Protein AF-A0A7C4C9X1-F1 (afdb_monomer)

Mean predicted aligned error: 13.05 Å

Foldseek 3Di:
DVVVVVVVVVVVVVVVVVVVVVVVVVVVVVPPQPPDPDDPVVLVVLVVVLVVLVVLLVVVVVLLVVDDPVCSVVNVVLSVQLVVLSVQLVVLSVVLVVCPPDPCNSVSVVSNVVSSVSSVVSVVVVVVVDRPDDD

Solvent-accessible surface area (backbone atoms only — not comparable to full-atom values): 7637 Å² total; per-residue (Å²): 113,71,67,63,51,53,51,52,52,53,53,51,53,51,50,50,52,51,52,52,52,50,52,56,53,49,51,62,60,71,57,62,76,80,82,66,85,80,50,74,66,69,55,52,52,52,54,56,51,51,52,52,51,50,53,50,50,55,58,46,59,74,42,45,84,76,45,56,79,80,53,38,59,55,52,52,50,50,52,51,52,33,53,49,33,47,51,53,28,51,52,34,51,51,53,35,64,74,37,72,91,45,88,63,38,62,61,34,47,52,51,33,54,54,32,47,53,50,32,49,50,45,52,50,52,55,61,70,54,73,69,76,82,78,130

Radius of gyration: 22.97 Å; Cα contacts (8 Å, |Δi|>4): 65; chains: 1; bounding box: 42×66×44 Å

Sequence (135 aa):
MKALFWSAVLVLVLLAGYLIRGFVLERRRQAAPVSFEVSAESIAVYQSRIEEMLSRIARIRTRLPLAQPGERVGYTRLIAELEEEIRDLRVAVEQWRSARGAKPTADLYQKCILLYGRASGVCDAIAAETLPPGR

Structure (mmCIF, N/CA/C/O backbone):
data_AF-A0A7C4C9X1-F1
#
_entry.id   AF-A0A7C4C9X1-F1
#
loop_
_atom_site.group_PDB
_atom_site.id
_atom_site.type_symbol
_atom_site.label_atom_id
_atom_site.label_alt_id
_atom_site.label_comp_id
_atom_site.label_asym_id
_atom_site.label_entity_id
_atom_site.label_seq_id
_atom_site.pdbx_PDB_ins_code
_atom_site.Cartn_x
_atom_site.Cartn_y
_atom_site.Cartn_z
_atom_site.occupancy
_atom_site.B_iso_or_equiv
_atom_site.auth_seq_id
_atom_site.auth_comp_id
_atom_site.auth_asym_id
_atom_site.auth_atom_id
_atom_site.pdbx_PDB_model_num
ATOM 1 N N . MET A 1 1 ? -21.567 52.708 6.733 1.00 61.25 1 MET A N 1
ATOM 2 C CA . MET A 1 1 ? -21.892 51.627 5.769 1.00 61.25 1 MET A CA 1
ATOM 3 C C . MET A 1 1 ? -20.843 50.510 5.717 1.00 61.25 1 MET A C 1
ATOM 5 O O . MET A 1 1 ? -21.239 49.359 5.790 1.00 61.25 1 MET A O 1
ATOM 9 N N . LYS A 1 2 ? -19.529 50.794 5.675 1.00 72.38 2 LYS A N 1
ATOM 10 C CA . LYS A 1 2 ? -18.481 49.746 5.618 1.00 72.38 2 LYS A CA 1
ATOM 11 C C . LYS A 1 2 ? -18.478 48.775 6.816 1.00 72.38 2 LYS A C 1
ATOM 13 O O . LYS A 1 2 ? -18.333 47.580 6.613 1.00 72.38 2 LYS A O 1
ATOM 18 N N . ALA A 1 3 ? -18.696 49.262 8.039 1.00 75.50 3 ALA A N 1
ATOM 19 C CA . ALA A 1 3 ? -18.686 48.417 9.242 1.00 75.50 3 ALA A CA 1
ATOM 20 C C . ALA A 1 3 ? -19.811 47.361 9.269 1.00 75.50 3 ALA A C 1
ATOM 22 O O . ALA A 1 3 ? -19.571 46.231 9.676 1.00 75.50 3 ALA A O 1
ATOM 23 N N . LEU A 1 4 ? -21.007 47.709 8.776 1.00 81.69 4 LEU A N 1
ATOM 24 C CA . LEU A 1 4 ? -22.150 46.787 8.683 1.00 81.69 4 LEU A CA 1
ATOM 25 C C . LEU A 1 4 ? -21.935 45.698 7.623 1.00 81.69 4 LEU A C 1
ATOM 27 O O . LEU A 1 4 ? -22.379 44.569 7.791 1.00 81.69 4 LEU A O 1
ATOM 31 N N . PHE A 1 5 ? -21.228 46.027 6.541 1.00 86.69 5 PHE A N 1
ATOM 32 C CA . PHE A 1 5 ? -20.860 45.048 5.523 1.00 86.69 5 PHE A CA 1
ATOM 33 C C . PHE A 1 5 ? -19.853 44.029 6.074 1.00 86.69 5 PHE A C 1
ATOM 35 O O . PHE A 1 5 ? -20.049 42.826 5.931 1.00 86.69 5 PHE A O 1
ATOM 42 N N . TRP A 1 6 ? -18.813 44.495 6.772 1.00 88.69 6 TRP A N 1
ATOM 43 C CA . TRP A 1 6 ? -17.809 43.609 7.366 1.00 88.69 6 TRP A CA 1
ATOM 44 C C . TRP A 1 6 ? -18.371 42.719 8.478 1.00 88.69 6 TRP A C 1
ATOM 46 O O . TRP A 1 6 ? -18.008 41.546 8.545 1.00 88.69 6 TRP A O 1
ATOM 56 N N . SER A 1 7 ? -19.289 43.225 9.308 1.00 84.75 7 SER A N 1
ATOM 57 C CA . SER A 1 7 ? -19.953 42.391 10.315 1.00 84.75 7 SER A CA 1
ATOM 58 C C . SER A 1 7 ? -20.849 41.327 9.676 1.00 84.75 7 SER A C 1
ATOM 60 O O . SER A 1 7 ? -20.807 40.174 10.100 1.00 84.75 7 SER A O 1
ATOM 62 N N . ALA A 1 8 ? -21.591 41.669 8.617 1.00 87.25 8 ALA A N 1
ATOM 63 C CA . ALA A 1 8 ? -22.409 40.707 7.880 1.00 87.25 8 ALA A CA 1
ATOM 64 C C . ALA A 1 8 ? -21.561 39.600 7.231 1.00 87.25 8 ALA A C 1
ATOM 66 O O . ALA A 1 8 ? -21.901 38.423 7.339 1.00 87.25 8 ALA A O 1
ATOM 67 N N . VAL A 1 9 ? -20.422 39.952 6.624 1.00 89.50 9 VAL A N 1
ATOM 68 C CA . VAL A 1 9 ? -19.485 38.975 6.043 1.00 89.50 9 VAL A CA 1
ATOM 69 C C . VAL A 1 9 ? -18.922 38.045 7.119 1.00 89.50 9 VAL A C 1
ATOM 71 O O . VAL A 1 9 ? -18.883 36.833 6.922 1.00 89.50 9 VAL A O 1
ATOM 74 N N . LEU A 1 10 ? -18.533 38.581 8.276 1.00 91.50 10 LEU A N 1
ATOM 75 C CA . LEU A 1 10 ? 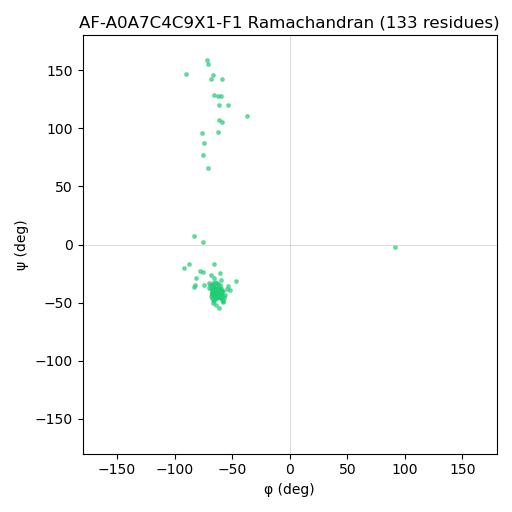-17.945 37.789 9.358 1.00 91.50 10 LEU A CA 1
ATOM 76 C C . LEU A 1 10 ? -18.954 36.797 9.959 1.00 91.50 10 LEU A C 1
ATOM 78 O O . LEU A 1 10 ? -18.615 35.638 10.202 1.00 91.50 10 LEU A O 1
ATOM 82 N N . VAL A 1 11 ? -20.213 37.216 10.113 1.00 91.62 11 VAL A N 1
ATOM 83 C CA . VAL A 1 11 ? -21.316 36.336 10.532 1.00 91.62 11 VAL A CA 1
ATOM 84 C C . VAL A 1 11 ? -21.556 35.225 9.508 1.00 91.62 11 VAL A C 1
ATOM 86 O O . VAL A 1 11 ? -21.732 34.068 9.889 1.00 91.62 11 VAL A O 1
ATOM 89 N N . LEU A 1 12 ? -21.505 35.544 8.213 1.00 90.12 12 LEU A N 1
ATOM 90 C CA . LEU A 1 12 ? -21.725 34.573 7.141 1.00 90.12 12 LEU A CA 1
ATOM 91 C C . LEU A 1 12 ? -20.600 33.528 7.077 1.00 90.12 12 LEU A C 1
ATOM 93 O O . LEU A 1 12 ? -20.877 32.339 6.931 1.00 90.12 12 LEU A O 1
ATOM 97 N N . VAL A 1 13 ? -19.344 33.940 7.280 1.00 90.88 13 VAL A N 1
ATOM 98 C CA . VAL A 1 13 ? -18.191 33.025 7.369 1.00 90.88 13 VAL A CA 1
ATOM 99 C C . VAL A 1 13 ? -18.304 32.098 8.583 1.00 90.88 13 VAL A C 1
ATOM 101 O O . VAL A 1 13 ? -18.066 30.896 8.458 1.00 90.88 13 VAL A O 1
ATOM 104 N N . LEU A 1 14 ? -18.712 32.618 9.745 1.00 90.56 14 LEU A N 1
ATOM 105 C CA . LEU A 1 14 ? -18.922 31.799 10.945 1.00 90.56 14 LEU A CA 1
ATOM 106 C C . LEU A 1 14 ? -20.053 30.780 10.756 1.00 90.56 14 LEU A C 1
ATOM 108 O O . LEU A 1 14 ? -19.893 29.614 11.118 1.00 90.56 14 LEU A O 1
ATOM 112 N N . LEU A 1 15 ? -21.166 31.190 10.141 1.00 89.75 15 LEU A N 1
ATOM 113 C CA . LEU A 1 15 ? -22.281 30.302 9.801 1.00 89.75 15 LEU A CA 1
ATOM 114 C C . LEU A 1 15 ? -21.864 29.214 8.809 1.00 89.75 15 LEU A C 1
ATOM 116 O O . LEU A 1 15 ? -22.170 28.042 9.026 1.00 89.75 15 LEU A O 1
ATOM 120 N N . ALA A 1 16 ? -21.118 29.573 7.763 1.00 87.44 16 ALA A N 1
ATOM 121 C CA . ALA A 1 16 ? -20.589 28.609 6.805 1.00 87.44 16 ALA A CA 1
ATOM 122 C C . ALA A 1 16 ? -19.654 27.597 7.488 1.00 87.44 16 ALA A C 1
ATOM 124 O O . ALA A 1 16 ? -19.798 26.391 7.289 1.00 87.44 16 ALA A O 1
ATOM 125 N N . GLY A 1 17 ? -18.752 28.062 8.358 1.00 85.69 17 GLY A N 1
ATOM 126 C CA . GLY A 1 17 ? -17.876 27.191 9.144 1.00 85.69 17 GLY A CA 1
ATOM 127 C C . GLY A 1 17 ? -18.650 26.239 10.063 1.00 85.69 17 GLY A C 1
ATOM 128 O O . GLY A 1 17 ? -18.312 25.057 10.156 1.00 85.69 17 GLY A O 1
ATOM 129 N N . TYR A 1 18 ? -19.722 26.721 10.696 1.00 88.88 18 TYR A N 1
ATOM 130 C CA . TYR A 1 18 ? -20.589 25.903 11.545 1.00 88.88 18 TYR A CA 1
ATOM 131 C C . TYR A 1 18 ? -21.332 24.824 10.744 1.00 88.88 18 TYR A C 1
ATOM 133 O O . TYR A 1 18 ? -21.337 23.658 11.143 1.00 88.88 18 TYR A O 1
ATOM 141 N N . L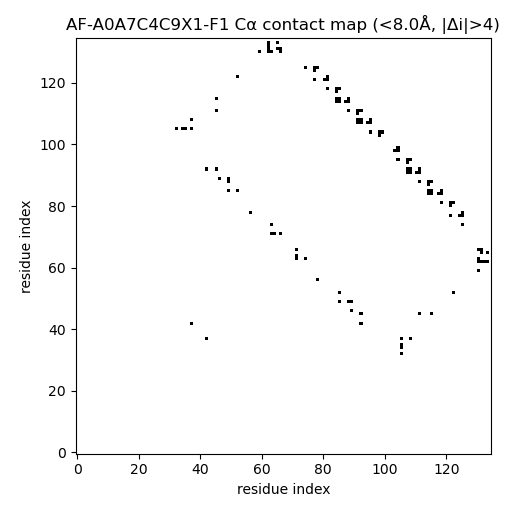EU A 1 19 ? -21.882 25.180 9.579 1.00 85.25 19 LEU A N 1
ATOM 142 C CA . LEU A 1 19 ? -22.565 24.241 8.684 1.00 85.25 19 LEU A CA 1
ATOM 143 C C . LEU A 1 19 ? -21.614 23.172 8.132 1.00 85.25 19 LEU A C 1
ATOM 145 O O . LEU A 1 19 ? -21.957 21.990 8.146 1.00 85.25 19 LEU A O 1
ATOM 149 N N . ILE A 1 20 ? -20.400 23.552 7.717 1.00 81.62 20 ILE A N 1
ATOM 150 C CA . ILE A 1 20 ? -19.378 22.599 7.250 1.00 81.62 20 ILE A CA 1
ATOM 151 C C . ILE A 1 20 ? -19.003 21.633 8.376 1.00 81.62 20 ILE A C 1
ATOM 153 O O . ILE A 1 20 ? -18.933 20.423 8.159 1.00 81.62 20 ILE A O 1
ATOM 157 N N . ARG A 1 21 ? -18.796 22.145 9.596 1.00 78.38 21 ARG A N 1
ATOM 158 C CA . ARG A 1 21 ? -18.473 21.309 10.756 1.00 78.38 21 ARG A CA 1
ATOM 159 C C . ARG A 1 21 ? -19.592 20.310 11.052 1.00 78.38 21 ARG A C 1
ATOM 161 O O . ARG A 1 21 ? -19.290 19.138 11.269 1.00 78.38 21 ARG A O 1
ATOM 168 N N . GLY A 1 22 ? -20.851 20.753 11.022 1.00 76.56 22 GLY A N 1
ATOM 169 C CA . GLY A 1 22 ? -22.020 19.883 11.164 1.00 76.56 22 GLY A CA 1
ATOM 170 C C . GLY A 1 22 ? -22.042 18.793 10.096 1.00 76.56 22 GLY A C 1
ATOM 171 O O . GLY A 1 22 ? -22.090 17.616 10.427 1.00 76.56 22 GLY A O 1
ATOM 172 N N . PHE A 1 23 ? -21.864 19.163 8.828 1.00 74.69 23 PHE A N 1
ATOM 173 C CA . PHE A 1 23 ? -21.877 18.219 7.710 1.00 74.69 23 PHE A CA 1
ATOM 174 C C . PHE A 1 23 ? -20.758 17.165 7.786 1.00 74.69 23 PHE A C 1
ATOM 176 O O . PHE A 1 23 ? -20.984 15.991 7.494 1.00 74.69 23 PHE A O 1
ATOM 183 N N . VAL A 1 24 ? -19.553 17.550 8.226 1.00 70.50 24 VAL A N 1
ATOM 184 C CA . VAL A 1 24 ? -18.432 16.615 8.435 1.00 70.50 24 VAL A CA 1
ATOM 185 C C . VAL A 1 24 ? -18.714 15.654 9.593 1.00 70.50 24 VAL A C 1
ATOM 187 O O . VAL A 1 24 ? -18.410 14.464 9.489 1.00 70.50 24 VAL A O 1
ATOM 190 N N . LEU A 1 25 ? -19.298 16.143 10.689 1.00 70.44 25 LEU A N 1
ATOM 191 C CA . LEU A 1 25 ? -19.683 15.319 11.840 1.00 70.44 25 LEU A CA 1
ATOM 192 C C . LEU A 1 25 ? -20.831 14.359 11.503 1.00 70.44 25 LEU A C 1
ATOM 194 O O . LEU A 1 25 ? -20.757 13.185 11.865 1.00 70.44 25 LEU A O 1
ATOM 198 N N . GLU A 1 26 ? -21.842 14.822 10.767 1.00 63.00 26 GLU A N 1
ATOM 199 C CA . GLU A 1 26 ? -22.978 14.008 10.328 1.00 63.00 26 GLU A CA 1
ATOM 200 C C . GLU A 1 26 ? -22.526 12.916 9.353 1.00 63.00 26 GLU A C 1
ATOM 202 O O . GLU A 1 26 ? -22.886 11.755 9.530 1.00 63.00 26 GLU A O 1
ATOM 207 N N . ARG A 1 27 ? -21.651 13.236 8.384 1.00 60.97 27 ARG A N 1
ATOM 208 C CA . ARG A 1 27 ? -21.069 12.221 7.489 1.00 60.97 27 ARG A CA 1
ATOM 209 C C . ARG A 1 27 ? -20.266 11.169 8.244 1.00 60.97 27 ARG A C 1
ATOM 211 O O . ARG A 1 27 ? -20.350 9.995 7.899 1.00 60.97 27 ARG A O 1
ATOM 218 N N . ARG A 1 28 ? -19.513 11.560 9.277 1.00 59.28 28 ARG A N 1
ATOM 219 C CA . ARG A 1 28 ? -18.788 10.601 10.129 1.00 59.28 28 ARG A CA 1
ATOM 220 C C . ARG A 1 28 ? -19.725 9.695 10.933 1.00 59.28 28 ARG A C 1
ATOM 222 O O . ARG A 1 28 ? -19.333 8.581 11.240 1.00 59.28 28 ARG A O 1
ATOM 229 N N . ARG A 1 29 ? -20.937 10.152 11.271 1.00 58.41 29 ARG A N 1
ATOM 230 C CA . ARG A 1 29 ? -21.958 9.339 11.960 1.00 58.41 29 ARG A CA 1
ATOM 231 C C . ARG A 1 29 ? -22.770 8.455 11.010 1.00 58.41 29 ARG A C 1
ATOM 233 O O . ARG A 1 29 ? -23.117 7.344 11.386 1.00 58.41 29 ARG A O 1
ATOM 240 N N . GLN A 1 30 ? -23.080 8.944 9.808 1.00 52.00 30 GLN A N 1
ATOM 241 C CA . GLN A 1 30 ? -23.848 8.213 8.790 1.00 52.00 30 GLN A CA 1
ATOM 242 C C . GLN A 1 30 ? -23.013 7.175 8.038 1.00 52.00 30 GLN A C 1
ATOM 244 O O . GLN A 1 30 ? -23.564 6.193 7.548 1.00 52.00 30 GLN A O 1
ATOM 249 N N . ALA A 1 31 ? -21.688 7.336 8.000 1.00 51.09 31 ALA A N 1
ATOM 250 C CA . ALA A 1 31 ? -20.769 6.237 7.735 1.00 51.09 31 ALA A CA 1
ATOM 251 C C . ALA A 1 31 ? -20.754 5.297 8.951 1.00 51.09 31 ALA A C 1
ATOM 253 O O . ALA A 1 31 ? -19.765 5.208 9.674 1.00 51.09 31 ALA A O 1
ATOM 254 N N . ALA A 1 32 ? -21.885 4.640 9.217 1.00 45.97 32 ALA A N 1
ATOM 255 C CA . ALA A 1 32 ? -21.941 3.546 10.165 1.00 45.97 32 ALA A CA 1
ATOM 256 C C . ALA A 1 32 ? -20.863 2.534 9.741 1.00 45.97 32 ALA A C 1
ATOM 258 O O . ALA A 1 32 ? -20.897 2.075 8.592 1.00 45.97 32 ALA A O 1
ATOM 259 N N . PRO A 1 33 ? -19.874 2.221 10.598 1.00 51.16 33 PRO A N 1
ATOM 260 C CA . PRO A 1 33 ? -18.908 1.194 10.266 1.00 51.16 33 PRO A CA 1
ATOM 261 C C . PRO A 1 33 ? -19.709 -0.091 10.099 1.00 51.16 33 PRO A C 1
ATOM 263 O O . PRO A 1 33 ? -20.407 -0.512 11.022 1.00 51.16 33 PRO A O 1
ATOM 266 N N . VAL A 1 34 ? -19.658 -0.692 8.909 1.00 47.66 34 VAL A N 1
ATOM 267 C CA . VAL A 1 34 ? -20.143 -2.059 8.738 1.00 47.66 34 VAL A CA 1
ATOM 268 C C . VAL A 1 34 ? -19.302 -2.885 9.701 1.00 47.66 34 VAL A C 1
ATOM 270 O O . VAL A 1 34 ? -18.098 -3.043 9.500 1.00 47.66 34 VAL A O 1
ATOM 273 N N . SER A 1 35 ? -19.905 -3.302 10.813 1.00 44.72 35 SER A N 1
ATOM 274 C CA . SER A 1 35 ? -19.220 -4.033 11.869 1.00 44.72 35 SER A CA 1
ATOM 275 C C . SER A 1 35 ? -19.014 -5.462 11.389 1.00 44.72 35 SER A C 1
ATOM 277 O O . SER A 1 35 ? -19.764 -6.369 11.739 1.00 44.72 35 SER A O 1
ATOM 279 N N . PHE A 1 36 ? -18.026 -5.654 10.523 1.00 53.03 36 PHE A N 1
ATOM 280 C CA . PHE A 1 36 ? -17.476 -6.973 10.288 1.00 53.03 36 PHE A CA 1
ATOM 281 C C . PHE A 1 36 ? -16.794 -7.408 11.584 1.00 53.03 36 PHE A C 1
ATOM 283 O O . PHE A 1 36 ? -15.983 -6.663 12.138 1.00 53.03 36 PHE A O 1
ATOM 290 N N . GLU A 1 37 ? -17.118 -8.597 12.087 1.00 52.69 37 GLU A N 1
ATOM 291 C CA . GLU A 1 37 ? -16.266 -9.254 13.073 1.00 52.69 37 GLU A CA 1
ATOM 292 C C . GLU A 1 37 ? -14.915 -9.519 12.404 1.00 52.69 37 GLU A C 1
ATOM 294 O O . GLU A 1 37 ? -14.738 -10.451 11.621 1.00 52.69 37 GLU A O 1
ATOM 299 N N . VAL A 1 38 ? -13.964 -8.618 12.644 1.00 59.31 38 VAL A N 1
ATOM 300 C CA . VAL A 1 38 ? -12.617 -8.722 12.094 1.00 59.31 38 VAL A CA 1
ATOM 301 C C . VAL A 1 38 ? -11.868 -9.785 12.887 1.00 59.31 38 VAL A C 1
ATOM 303 O O . VAL A 1 38 ? -11.330 -9.515 13.962 1.00 59.31 38 VAL A O 1
ATOM 306 N N . SER A 1 39 ? -11.843 -11.008 12.362 1.00 62.69 39 SER A N 1
ATOM 307 C CA . SER A 1 39 ? -11.067 -12.097 12.950 1.00 62.69 39 SER A CA 1
ATOM 308 C C . SER A 1 39 ? -9.560 -11.880 12.748 1.00 62.69 39 SER A C 1
ATOM 310 O O . SER A 1 39 ? -9.107 -11.208 11.816 1.00 62.69 39 SER A O 1
ATOM 312 N N . ALA A 1 40 ? -8.753 -12.483 13.623 1.00 64.44 40 ALA A N 1
ATOM 313 C CA . ALA A 1 40 ? -7.296 -12.483 13.485 1.00 64.44 40 ALA A CA 1
ATOM 314 C C . ALA A 1 40 ? -6.824 -13.164 12.181 1.00 64.44 40 ALA A C 1
ATOM 316 O O . ALA A 1 40 ? -5.757 -12.823 11.667 1.00 64.44 40 ALA A O 1
ATOM 317 N N . GLU A 1 41 ? -7.628 -14.074 11.620 1.00 66.81 41 GLU A N 1
ATOM 318 C CA . GLU A 1 41 ? -7.360 -14.728 10.334 1.00 66.81 41 GLU A CA 1
ATOM 319 C C . GLU A 1 41 ? -7.383 -13.724 9.178 1.00 66.81 41 GLU A C 1
ATOM 321 O O . GLU A 1 41 ? -6.482 -13.731 8.340 1.00 66.81 41 GLU A O 1
ATOM 326 N N . SER A 1 42 ? -8.326 -12.776 9.185 1.00 71.00 42 SER A N 1
ATOM 327 C CA . SER A 1 42 ? -8.423 -11.716 8.173 1.00 71.00 42 SER A CA 1
ATOM 328 C C . SER A 1 42 ? -7.169 -10.839 8.103 1.00 71.00 42 SER A C 1
ATOM 330 O O . SER A 1 42 ? -6.818 -10.327 7.042 1.00 71.00 42 SER A O 1
ATOM 332 N N . ILE A 1 43 ? -6.470 -10.669 9.227 1.00 75.19 43 ILE A N 1
ATOM 333 C CA . ILE A 1 43 ? -5.221 -9.899 9.311 1.00 75.19 43 ILE A CA 1
ATOM 334 C C . ILE A 1 43 ? -4.013 -10.728 8.868 1.00 75.19 43 ILE A C 1
ATOM 336 O O . ILE A 1 43 ? -3.094 -10.189 8.248 1.00 75.19 43 ILE A O 1
ATOM 340 N N . ALA A 1 44 ? -4.005 -12.034 9.150 1.00 78.56 44 ALA A N 1
ATOM 341 C CA . ALA A 1 44 ? -2.956 -12.938 8.682 1.00 78.56 44 ALA A CA 1
ATOM 342 C C . ALA A 1 44 ? -2.891 -12.983 7.144 1.00 78.56 44 ALA A C 1
ATOM 344 O O . ALA A 1 44 ? -1.799 -13.013 6.574 1.00 78.56 44 ALA A O 1
ATOM 345 N N . VAL A 1 45 ? -4.043 -12.873 6.470 1.00 84.38 45 VAL A N 1
ATOM 346 C CA . VAL A 1 45 ? -4.114 -12.770 5.004 1.00 84.38 45 VAL A CA 1
ATOM 347 C C . VAL A 1 45 ? -3.294 -11.586 4.483 1.00 84.38 45 VAL A C 1
ATOM 349 O O . VAL A 1 45 ? -2.542 -11.751 3.523 1.00 84.38 45 VAL A O 1
ATOM 352 N N . TYR A 1 46 ? -3.356 -10.411 5.122 1.00 82.81 46 TYR A N 1
ATOM 353 C CA . TYR A 1 46 ? -2.589 -9.246 4.663 1.00 82.81 46 TYR A CA 1
ATOM 354 C C . TYR A 1 46 ? -1.080 -9.462 4.720 1.00 82.81 46 TYR A C 1
ATOM 356 O O . TYR A 1 46 ? -0.375 -8.967 3.847 1.00 82.81 46 TYR A O 1
ATOM 364 N N . GLN A 1 47 ? -0.566 -10.230 5.682 1.00 83.88 47 GLN A N 1
ATOM 365 C CA . GLN A 1 47 ? 0.865 -10.537 5.717 1.00 83.88 47 GLN A CA 1
ATOM 366 C C . GLN A 1 47 ? 1.302 -11.366 4.512 1.00 83.88 47 GLN A C 1
ATOM 368 O O . GLN A 1 47 ? 2.268 -11.004 3.844 1.00 83.88 47 GLN A O 1
ATOM 373 N N . SER A 1 48 ? 0.548 -12.421 4.195 1.00 85.19 48 SER A N 1
ATOM 374 C CA . SER A 1 48 ? 0.808 -13.244 3.011 1.00 85.19 48 SER A CA 1
ATOM 375 C C . SER A 1 48 ? 0.737 -12.408 1.727 1.00 85.19 48 SER A C 1
ATOM 377 O O . SER A 1 48 ? 1.604 -12.514 0.861 1.00 85.19 48 SER A O 1
ATOM 379 N N . ARG A 1 49 ? -0.238 -11.496 1.627 1.00 84.88 49 ARG A N 1
ATOM 380 C CA . ARG A 1 49 ? -0.359 -10.584 0.480 1.00 84.88 49 ARG A CA 1
ATOM 381 C C . ARG A 1 49 ? 0.801 -9.601 0.365 1.00 84.88 49 ARG A C 1
ATOM 383 O O . ARG A 1 49 ? 1.267 -9.346 -0.740 1.00 84.88 49 ARG A O 1
ATOM 390 N N . ILE A 1 50 ? 1.285 -9.067 1.482 1.00 88.38 50 ILE A N 1
ATOM 391 C CA . ILE A 1 50 ? 2.462 -8.192 1.512 1.00 88.38 50 ILE A CA 1
ATOM 392 C C . ILE A 1 50 ? 3.699 -8.937 0.997 1.0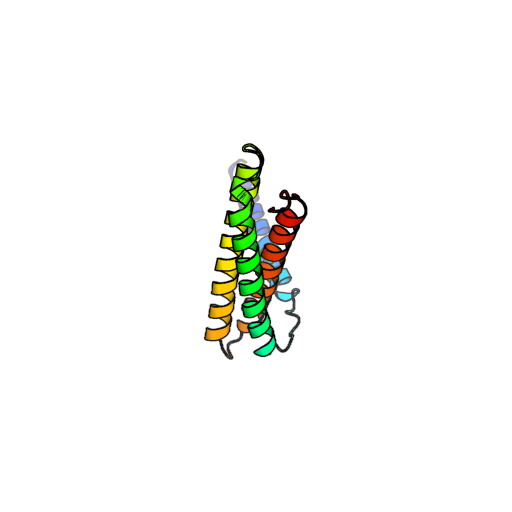0 88.38 50 ILE A C 1
ATOM 394 O O . ILE A 1 50 ? 4.448 -8.396 0.185 1.00 88.38 50 ILE A O 1
ATOM 398 N N . GLU A 1 51 ? 3.913 -10.179 1.433 1.00 89.75 51 GLU A N 1
ATOM 399 C CA . GLU A 1 51 ? 5.012 -11.018 0.939 1.00 89.75 51 GLU A CA 1
ATOM 400 C C . GLU A 1 51 ? 4.882 -11.301 -0.562 1.00 89.75 51 GLU A C 1
ATOM 402 O O . GLU A 1 51 ? 5.863 -11.197 -1.305 1.00 89.75 51 GLU A O 1
ATOM 407 N N . GLU A 1 52 ? 3.663 -11.571 -1.034 1.00 86.62 52 GLU A N 1
ATOM 408 C CA . GLU A 1 52 ? 3.378 -11.754 -2.453 1.00 86.62 52 GLU A CA 1
ATOM 409 C C . GLU A 1 52 ? 3.769 -10.508 -3.267 1.00 86.62 52 GLU A C 1
ATOM 411 O O . GLU A 1 52 ? 4.491 -10.630 -4.261 1.00 86.62 52 GLU A O 1
ATOM 416 N N . MET A 1 53 ? 3.374 -9.306 -2.834 1.00 87.06 53 MET A N 1
ATOM 417 C CA . MET A 1 53 ? 3.729 -8.055 -3.516 1.00 87.06 53 MET A CA 1
ATOM 418 C C . MET A 1 53 ? 5.240 -7.804 -3.519 1.00 87.06 53 MET A C 1
ATOM 420 O O . MET A 1 53 ? 5.806 -7.460 -4.557 1.00 87.06 53 MET A O 1
ATOM 424 N N . LEU A 1 54 ? 5.925 -8.048 -2.400 1.00 88.50 54 LEU A N 1
ATOM 425 C CA . LEU A 1 54 ? 7.383 -7.907 -2.321 1.00 88.50 54 LEU A CA 1
ATOM 426 C C . LEU A 1 54 ? 8.102 -8.870 -3.270 1.00 88.50 54 LEU A C 1
ATOM 428 O O . LEU A 1 54 ? 9.060 -8.481 -3.940 1.00 88.50 54 LEU A O 1
ATOM 432 N N . SER A 1 55 ? 7.609 -10.105 -3.397 1.00 87.50 55 SER A N 1
ATOM 433 C CA . SER A 1 55 ? 8.144 -11.067 -4.366 1.00 87.50 55 SER A CA 1
ATOM 434 C C . SER A 1 55 ? 7.950 -10.599 -5.816 1.00 87.50 55 SER A C 1
ATOM 436 O O . SER A 1 55 ? 8.808 -10.824 -6.673 1.00 87.50 55 SER A O 1
ATOM 438 N N . ARG A 1 56 ? 6.828 -9.927 -6.118 1.00 83.25 56 ARG A N 1
ATOM 439 C CA . ARG A 1 56 ? 6.565 -9.334 -7.438 1.00 83.25 56 ARG A CA 1
ATOM 440 C C . ARG A 1 56 ? 7.544 -8.193 -7.713 1.00 83.25 56 ARG A C 1
ATOM 442 O O . ARG A 1 56 ? 8.196 -8.228 -8.753 1.00 83.25 56 ARG A O 1
ATOM 449 N N . ILE A 1 57 ? 7.738 -7.271 -6.767 1.00 87.25 57 ILE A N 1
ATOM 450 C CA . ILE A 1 57 ? 8.720 -6.176 -6.884 1.00 87.25 57 ILE A CA 1
ATOM 451 C C .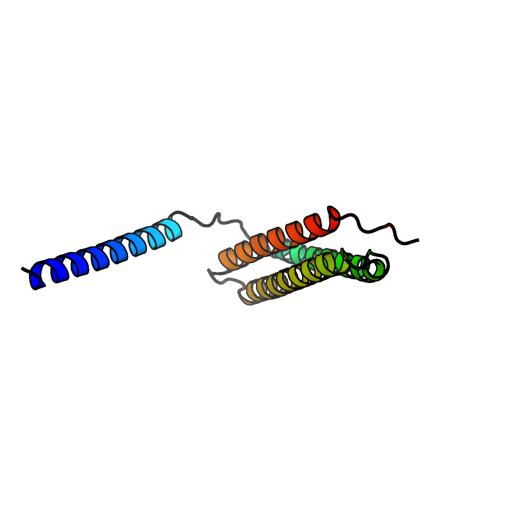 ILE A 1 57 ? 10.127 -6.715 -7.116 1.00 87.25 57 ILE A C 1
ATOM 453 O O . ILE A 1 57 ? 10.828 -6.230 -8.002 1.00 87.25 57 ILE A O 1
ATOM 457 N N . ALA A 1 58 ? 10.545 -7.731 -6.357 1.00 87.25 58 ALA A N 1
ATOM 458 C CA . ALA A 1 58 ? 11.862 -8.335 -6.521 1.00 87.25 58 ALA A CA 1
ATOM 459 C C . ALA A 1 58 ? 12.058 -8.873 -7.949 1.00 87.25 58 ALA A C 1
ATOM 461 O O . ALA A 1 58 ? 13.079 -8.597 -8.576 1.00 87.25 58 ALA A O 1
ATOM 462 N N . ARG A 1 59 ? 11.050 -9.560 -8.504 1.00 84.50 5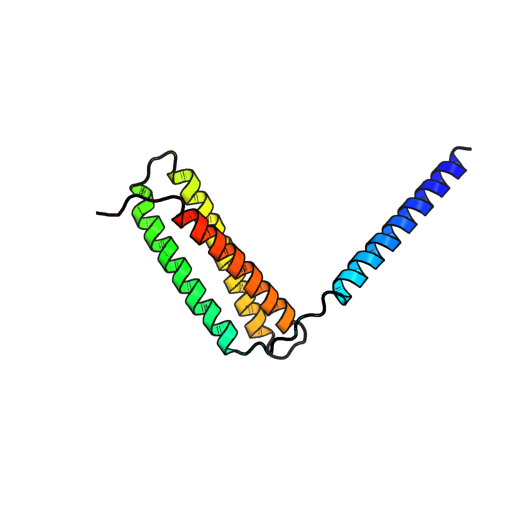9 ARG A N 1
ATOM 463 C CA . ARG A 1 59 ? 11.065 -10.042 -9.898 1.00 84.50 59 ARG A CA 1
ATOM 464 C C . ARG A 1 59 ? 11.045 -8.917 -10.930 1.00 84.50 59 ARG A C 1
ATOM 466 O O . ARG A 1 59 ? 11.644 -9.055 -11.991 1.00 84.50 59 ARG A O 1
ATOM 473 N N . ILE A 1 60 ? 10.358 -7.816 -10.651 1.00 83.12 60 ILE A N 1
ATOM 474 C CA . ILE A 1 60 ? 10.347 -6.644 -11.532 1.00 83.12 60 ILE A CA 1
ATOM 475 C C . ILE A 1 60 ? 11.727 -5.976 -11.529 1.00 83.12 60 ILE A C 1
ATOM 477 O O . ILE A 1 60 ? 12.272 -5.680 -12.589 1.00 83.12 60 ILE A O 1
ATOM 481 N N . ARG A 1 61 ? 12.345 -5.811 -10.355 1.00 85.56 61 ARG A N 1
ATOM 482 C CA . ARG A 1 61 ? 13.683 -5.220 -10.206 1.00 85.56 61 ARG A CA 1
ATOM 483 C C . ARG A 1 61 ? 14.764 -5.987 -10.954 1.00 85.56 61 ARG A C 1
ATOM 485 O O . ARG A 1 61 ? 15.644 -5.352 -11.523 1.00 85.56 61 ARG A O 1
ATOM 492 N N . THR A 1 62 ? 14.697 -7.318 -10.999 1.00 86.38 62 THR A N 1
ATOM 493 C CA . THR A 1 62 ? 15.663 -8.112 -11.779 1.00 86.38 62 THR A CA 1
ATOM 494 C C . THR A 1 62 ? 15.500 -7.923 -13.288 1.00 86.38 62 THR A C 1
ATOM 496 O O . THR A 1 62 ? 16.473 -8.063 -14.024 1.00 86.38 62 THR A O 1
ATOM 499 N N . ARG A 1 63 ? 14.299 -7.563 -13.757 1.00 81.19 63 ARG A N 1
ATOM 500 C CA . ARG A 1 63 ? 13.992 -7.309 -15.176 1.00 81.19 63 ARG A CA 1
ATOM 501 C C . ARG A 1 63 ? 14.151 -5.846 -15.581 1.00 81.19 63 ARG A C 1
ATOM 503 O O . ARG A 1 63 ? 14.330 -5.564 -16.760 1.00 81.19 63 ARG A O 1
ATOM 510 N N . LEU A 1 64 ? 14.132 -4.919 -14.626 1.00 84.31 64 LEU A N 1
ATOM 511 C CA . LEU A 1 64 ? 14.255 -3.478 -14.861 1.00 84.31 64 LEU A CA 1
ATOM 512 C C . LEU A 1 64 ? 15.480 -3.084 -15.723 1.00 84.31 64 LEU A C 1
ATOM 514 O O . LEU A 1 64 ? 15.326 -2.231 -16.598 1.00 84.31 64 LEU A O 1
ATOM 518 N N . PRO A 1 65 ? 16.672 -3.708 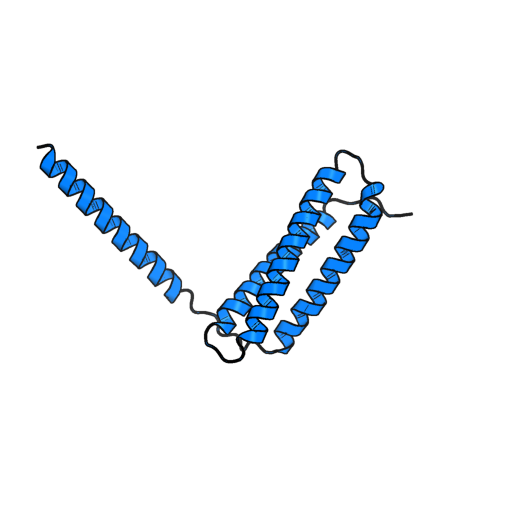-15.580 1.00 85.19 65 PRO A N 1
ATOM 519 C CA . PRO A 1 65 ? 17.818 -3.421 -16.447 1.00 85.19 65 PRO A CA 1
ATOM 520 C C . PRO A 1 65 ? 17.627 -3.829 -17.915 1.00 85.19 65 PRO A C 1
ATOM 522 O O . PRO A 1 65 ? 18.387 -3.368 -18.764 1.00 85.19 65 PRO A O 1
ATOM 525 N N . LEU A 1 66 ? 16.643 -4.681 -18.220 1.00 84.62 66 LEU A N 1
ATOM 526 C CA . LEU A 1 66 ? 16.301 -5.122 -19.578 1.00 84.62 66 LEU A CA 1
ATOM 527 C C . LEU A 1 66 ? 15.299 -4.178 -20.263 1.00 84.62 66 LEU A C 1
ATOM 529 O O . LEU A 1 66 ? 15.162 -4.223 -21.482 1.00 84.62 66 LEU A O 1
ATOM 533 N N . ALA A 1 67 ? 14.611 -3.321 -19.501 1.00 82.06 67 ALA A N 1
ATOM 534 C CA . ALA A 1 67 ? 13.656 -2.349 -20.029 1.00 82.06 67 ALA A CA 1
ATOM 535 C C . ALA A 1 67 ? 14.358 -1.203 -20.776 1.00 82.06 67 ALA A C 1
ATOM 537 O O . ALA A 1 67 ? 15.541 -0.913 -20.533 1.00 82.06 67 ALA A O 1
ATOM 538 N N . GLN A 1 68 ? 13.627 -0.506 -21.651 1.00 84.25 68 GLN A N 1
ATOM 539 C CA . GLN A 1 68 ? 14.165 0.663 -22.345 1.00 84.25 68 GLN A CA 1
ATOM 540 C C . GLN A 1 68 ? 14.439 1.809 -21.354 1.00 84.25 68 GLN A C 1
ATOM 542 O O . GLN A 1 68 ? 13.680 1.979 -20.398 1.00 84.25 68 GLN A O 1
ATOM 547 N N . PRO A 1 69 ? 15.479 2.641 -21.559 1.00 81.31 69 PRO A N 1
ATOM 548 C CA . PRO A 1 69 ? 15.820 3.726 -20.634 1.00 81.31 69 PRO A CA 1
ATOM 549 C C . PRO A 1 69 ? 14.659 4.681 -20.311 1.00 81.31 69 PRO A C 1
ATOM 551 O O . PRO A 1 69 ? 14.548 5.122 -19.169 1.00 81.31 69 PRO A O 1
ATOM 554 N N . GLY A 1 70 ? 13.781 4.960 -21.283 1.00 80.94 70 GLY A N 1
ATOM 555 C CA . GLY A 1 70 ? 12.601 5.813 -21.089 1.00 80.94 70 GLY A CA 1
ATOM 556 C C . GLY A 1 70 ? 11.539 5.198 -20.170 1.00 80.94 70 GLY A C 1
ATOM 557 O O . GLY A 1 70 ? 10.934 5.905 -19.370 1.00 80.94 70 GLY A O 1
ATOM 558 N N . GLU A 1 71 ? 11.368 3.878 -20.216 1.00 81.62 71 GLU A N 1
ATOM 559 C CA . GLU A 1 71 ? 10.389 3.146 -19.401 1.00 81.62 71 GLU A CA 1
ATOM 560 C C . GLU A 1 71 ? 10.914 2.880 -17.983 1.00 81.62 71 GLU A C 1
ATOM 562 O O . GLU A 1 71 ? 10.148 2.844 -17.023 1.00 81.62 71 GLU A O 1
ATOM 567 N N . ARG A 1 72 ? 12.242 2.757 -17.815 1.00 83.69 72 ARG A N 1
ATOM 568 C CA . ARG A 1 72 ? 12.879 2.522 -16.503 1.00 83.69 72 ARG A CA 1
ATOM 569 C C . ARG A 1 72 ? 12.476 3.556 -15.463 1.00 83.69 72 ARG A C 1
ATOM 571 O O . ARG A 1 72 ? 12.309 3.200 -14.300 1.00 83.69 72 ARG A O 1
ATOM 578 N N . VAL A 1 73 ? 12.333 4.821 -15.859 1.00 86.19 73 VAL A N 1
ATOM 579 C CA . VAL A 1 73 ? 11.944 5.902 -14.941 1.00 86.19 73 VAL A CA 1
ATOM 580 C C . VAL A 1 73 ? 10.505 5.713 -14.454 1.00 86.19 73 VAL A C 1
ATOM 582 O O . VAL A 1 73 ? 10.254 5.877 -13.261 1.00 86.19 73 VAL A O 1
ATOM 585 N N . GLY A 1 74 ? 9.588 5.322 -15.348 1.00 85.81 74 GLY A N 1
ATOM 586 C CA . GLY A 1 74 ? 8.192 5.012 -15.018 1.00 85.81 74 GLY A CA 1
ATOM 587 C C . GLY A 1 74 ? 8.093 3.841 -14.044 1.00 85.81 74 GLY A C 1
ATOM 588 O O . GLY A 1 74 ? 7.606 4.009 -12.927 1.00 85.81 74 GLY A O 1
ATOM 589 N N . TYR A 1 75 ? 8.704 2.707 -14.393 1.00 84.62 75 TYR A N 1
ATOM 590 C CA . TYR A 1 75 ? 8.746 1.534 -13.519 1.00 84.62 75 TYR A CA 1
ATOM 591 C C . TYR A 1 75 ? 9.411 1.822 -12.171 1.00 84.62 75 TYR A C 1
ATOM 593 O O . TYR A 1 75 ? 8.934 1.356 -11.143 1.00 84.62 75 TYR A O 1
ATOM 601 N N . THR A 1 76 ? 10.494 2.605 -12.135 1.00 88.00 76 THR A N 1
ATOM 602 C CA . THR A 1 76 ? 11.157 2.958 -10.867 1.00 88.00 76 THR A CA 1
ATOM 603 C C . THR A 1 76 ? 10.230 3.767 -9.962 1.00 88.00 76 THR A C 1
ATOM 605 O O . THR A 1 76 ? 10.207 3.523 -8.757 1.00 88.00 76 THR A O 1
ATOM 608 N N . ARG A 1 77 ? 9.441 4.694 -10.525 1.00 88.69 77 ARG A N 1
ATOM 609 C CA . ARG A 1 77 ? 8.435 5.452 -9.766 1.00 88.69 77 ARG A CA 1
ATOM 610 C C . ARG A 1 77 ? 7.322 4.551 -9.244 1.00 88.69 77 ARG A C 1
ATOM 612 O O . ARG A 1 77 ? 7.050 4.599 -8.053 1.00 88.69 77 ARG A O 1
ATOM 619 N N . LEU A 1 78 ? 6.751 3.700 -10.095 1.00 86.19 78 LEU A N 1
ATOM 620 C CA . LEU A 1 78 ? 5.692 2.770 -9.690 1.00 86.19 78 LEU A CA 1
ATOM 621 C C . LEU A 1 78 ? 6.173 1.776 -8.622 1.00 86.19 78 LEU A C 1
ATOM 623 O O . LEU A 1 78 ? 5.451 1.478 -7.678 1.00 86.19 78 LEU A O 1
ATOM 627 N N . ILE A 1 79 ? 7.415 1.289 -8.725 1.00 89.38 79 ILE A N 1
ATOM 628 C CA . ILE A 1 79 ? 8.026 0.442 -7.691 1.00 89.38 79 ILE A CA 1
ATOM 629 C C . ILE A 1 79 ? 8.162 1.213 -6.376 1.00 89.38 79 ILE A C 1
ATOM 631 O O . ILE A 1 79 ? 7.842 0.661 -5.328 1.00 89.38 79 ILE A O 1
ATOM 635 N N . ALA A 1 80 ? 8.632 2.463 -6.414 1.00 90.50 80 ALA A N 1
ATOM 636 C CA . ALA A 1 80 ? 8.777 3.280 -5.211 1.00 90.50 80 ALA A CA 1
ATOM 637 C C . ALA A 1 80 ? 7.420 3.550 -4.537 1.00 90.50 80 ALA A C 1
ATOM 639 O O . ALA A 1 80 ? 7.311 3.408 -3.321 1.00 90.50 80 ALA A O 1
ATOM 640 N N . GLU A 1 81 ? 6.390 3.864 -5.326 1.00 89.62 81 GLU A N 1
ATOM 641 C CA . GLU A 1 81 ? 5.014 4.051 -4.852 1.00 89.62 81 GLU A CA 1
ATOM 642 C C . GLU A 1 81 ? 4.465 2.767 -4.216 1.00 89.62 81 GLU A C 1
ATOM 644 O O . GLU A 1 81 ? 3.943 2.784 -3.102 1.00 89.62 81 GLU A O 1
ATOM 649 N N . LEU A 1 82 ? 4.668 1.618 -4.865 1.00 88.44 82 LEU A N 1
ATOM 650 C CA . LEU A 1 82 ? 4.254 0.330 -4.316 1.00 88.44 82 LEU A CA 1
ATOM 651 C C . LEU A 1 82 ? 4.983 -0.010 -3.004 1.00 88.44 82 LEU A C 1
ATOM 653 O O . LEU A 1 82 ? 4.381 -0.561 -2.084 1.00 88.44 82 LEU A O 1
ATOM 657 N N . GLU A 1 83 ? 6.274 0.305 -2.891 1.00 90.31 83 GLU A N 1
ATOM 658 C CA . GLU A 1 83 ? 7.037 0.098 -1.654 1.00 90.31 83 GLU A CA 1
ATOM 659 C C . GLU A 1 83 ? 6.568 0.994 -0.503 1.00 90.31 83 GLU A C 1
ATOM 661 O O . GLU A 1 83 ? 6.623 0.575 0.658 1.00 90.31 83 GLU A O 1
ATOM 666 N N . GLU A 1 84 ? 6.117 2.209 -0.807 1.00 91.81 84 GLU A N 1
ATOM 667 C CA . GLU A 1 84 ? 5.505 3.114 0.164 1.00 91.81 84 GLU A CA 1
ATOM 668 C C . GLU A 1 84 ? 4.165 2.558 0.658 1.00 91.81 84 GLU A C 1
ATOM 670 O O . GLU A 1 84 ? 3.995 2.360 1.861 1.00 91.81 84 GLU A O 1
ATOM 675 N N . GLU A 1 85 ? 3.273 2.161 -0.252 1.00 88.44 85 GLU A N 1
ATOM 676 C CA . GLU A 1 85 ? 1.970 1.582 0.102 1.00 88.44 85 GLU A CA 1
ATOM 677 C C . GLU A 1 85 ? 2.115 0.264 0.893 1.00 88.44 85 GLU A C 1
ATOM 679 O O . GLU A 1 85 ? 1.403 0.029 1.874 1.00 88.44 85 GLU A O 1
ATOM 684 N N . ILE A 1 86 ? 3.095 -0.588 0.554 1.00 89.50 86 ILE A N 1
ATOM 685 C CA . ILE A 1 86 ? 3.407 -1.799 1.334 1.00 89.50 86 ILE A CA 1
ATOM 686 C C . ILE A 1 86 ? 3.896 -1.449 2.743 1.00 89.50 86 ILE A C 1
ATOM 688 O O . ILE A 1 86 ? 3.543 -2.132 3.712 1.00 89.50 86 ILE A O 1
ATOM 692 N N . ARG A 1 87 ? 4.740 -0.421 2.879 1.00 91.31 87 ARG A N 1
ATOM 693 C CA . ARG A 1 87 ? 5.246 0.024 4.182 1.00 91.31 87 ARG A CA 1
ATOM 694 C C . ARG A 1 87 ? 4.101 0.516 5.056 1.00 91.31 87 ARG A C 1
ATOM 696 O O . ARG A 1 87 ? 4.001 0.090 6.207 1.00 91.31 87 ARG A O 1
ATOM 703 N N . ASP A 1 88 ? 3.220 1.332 4.499 1.00 88.38 88 ASP A N 1
ATOM 704 C CA . ASP A 1 88 ? 2.052 1.851 5.199 1.00 88.38 88 ASP A CA 1
ATOM 705 C C . ASP A 1 88 ? 1.089 0.732 5.594 1.00 88.38 88 ASP A C 1
ATOM 707 O O . ASP A 1 88 ? 0.596 0.710 6.727 1.00 88.38 88 ASP A O 1
ATOM 711 N N . LEU A 1 89 ? 0.880 -0.253 4.714 1.00 87.88 89 LEU A N 1
ATOM 712 C CA . LEU A 1 89 ? 0.075 -1.434 5.015 1.00 87.88 89 LEU A CA 1
ATOM 713 C C . LEU A 1 89 ? 0.681 -2.254 6.164 1.00 87.88 89 LEU A C 1
ATOM 715 O O . LEU A 1 89 ? -0.045 -2.663 7.070 1.00 87.88 89 LEU A O 1
ATOM 719 N N . ARG A 1 90 ? 2.006 -2.454 6.186 1.00 89.88 90 ARG A N 1
ATOM 720 C CA . ARG A 1 90 ? 2.701 -3.128 7.300 1.00 89.88 90 ARG A CA 1
ATOM 721 C C . ARG A 1 90 ? 2.504 -2.391 8.620 1.00 89.88 90 ARG A C 1
ATOM 723 O O . ARG A 1 90 ? 2.190 -3.024 9.626 1.00 89.88 90 ARG A O 1
ATOM 730 N N . VAL A 1 91 ? 2.657 -1.067 8.613 1.00 90.12 91 VAL A N 1
ATOM 731 C CA . VAL A 1 91 ? 2.439 -0.232 9.802 1.00 90.12 91 VAL A CA 1
ATOM 732 C C . VAL A 1 91 ? 0.989 -0.338 10.273 1.00 90.12 91 VAL A C 1
ATOM 734 O O . VAL A 1 91 ? 0.751 -0.507 11.466 1.00 90.12 91 VAL A O 1
ATOM 737 N N . ALA A 1 92 ? 0.016 -0.294 9.361 1.00 87.06 92 ALA A N 1
ATOM 738 C CA . ALA A 1 92 ? -1.400 -0.418 9.701 1.00 87.06 92 ALA A CA 1
ATOM 739 C C . ALA A 1 92 ? -1.745 -1.797 10.294 1.00 87.06 92 ALA A C 1
ATOM 741 O O . ALA A 1 92 ? -2.469 -1.872 11.288 1.00 87.06 92 ALA A O 1
ATOM 742 N N . VAL A 1 93 ? -1.179 -2.877 9.745 1.00 86.62 93 VAL A N 1
ATOM 743 C CA . VAL A 1 93 ? -1.335 -4.239 10.281 1.00 86.62 93 VAL A CA 1
ATOM 744 C C . VAL A 1 93 ? -0.763 -4.346 11.697 1.00 86.62 93 VAL A C 1
ATOM 746 O O . VAL A 1 93 ? -1.399 -4.930 12.575 1.00 86.62 93 VAL A O 1
ATOM 749 N N . GLU A 1 94 ? 0.402 -3.751 11.954 1.00 87.50 94 GLU A N 1
ATOM 750 C CA . GLU A 1 94 ? 1.020 -3.771 13.285 1.00 87.50 94 GLU A CA 1
ATOM 751 C C . GLU A 1 94 ? 0.253 -2.901 14.298 1.00 87.50 94 GLU A C 1
ATOM 753 O O . GLU A 1 94 ? 0.040 -3.292 15.451 1.00 87.50 94 GLU A O 1
ATOM 758 N N . GLN A 1 95 ? -0.268 -1.754 13.855 1.00 86.56 95 GLN A N 1
ATOM 759 C CA . GLN A 1 95 ? -1.178 -0.923 14.648 1.00 86.56 95 GLN A CA 1
ATOM 760 C C . GLN A 1 95 ? -2.449 -1.693 15.021 1.00 86.56 95 GLN A C 1
ATOM 762 O O . GLN A 1 95 ? -2.886 -1.649 16.168 1.00 86.56 95 GLN A O 1
ATOM 767 N N . TRP A 1 96 ? -3.027 -2.450 14.085 1.00 84.44 96 TRP A N 1
ATOM 768 C CA . TRP A 1 96 ? -4.190 -3.284 14.379 1.00 84.44 96 TRP A CA 1
ATOM 769 C C . TRP A 1 96 ? -3.863 -4.381 15.400 1.00 84.44 96 TRP A C 1
ATOM 771 O O . TRP A 1 96 ? -4.617 -4.591 16.351 1.00 84.44 96 TRP A O 1
ATOM 781 N N . ARG A 1 97 ? -2.713 -5.051 15.251 1.00 82.00 97 ARG A N 1
ATOM 782 C CA . ARG A 1 97 ? -2.266 -6.110 16.173 1.00 82.00 97 ARG A CA 1
ATOM 783 C C . ARG A 1 97 ? -2.040 -5.619 17.591 1.00 82.00 97 ARG A C 1
ATOM 785 O O . ARG A 1 97 ? -2.364 -6.338 18.533 1.00 82.00 97 ARG A O 1
ATOM 792 N N . SER A 1 98 ? -1.487 -4.423 17.740 1.00 83.06 98 SER A N 1
ATOM 793 C CA . SER A 1 98 ? -1.249 -3.808 19.048 1.00 83.06 98 SER A CA 1
ATOM 794 C C . SER A 1 98 ? -2.531 -3.262 19.691 1.00 83.06 98 SER A C 1
ATOM 796 O O . SER A 1 98 ? -2.616 -3.200 20.913 1.00 83.06 98 SER A O 1
ATOM 798 N N . ALA A 1 99 ? -3.565 -2.952 18.903 1.00 78.88 99 ALA A N 1
ATOM 799 C CA . ALA A 1 99 ? -4.843 -2.421 19.382 1.00 78.88 99 ALA A CA 1
ATOM 800 C C . ALA A 1 99 ? -5.856 -3.478 19.885 1.00 78.88 99 ALA A C 1
ATOM 802 O O . ALA A 1 99 ? -7.003 -3.113 20.158 1.00 78.88 99 ALA A O 1
ATOM 803 N N . ARG A 1 100 ? -5.475 -4.768 19.998 1.00 64.00 100 ARG A N 1
ATOM 804 C CA . ARG A 1 100 ? -6.348 -5.908 20.380 1.00 64.00 100 ARG A CA 1
ATOM 805 C C . ARG A 1 100 ? -7.394 -5.534 21.447 1.00 64.00 100 ARG A C 1
ATOM 807 O O . ARG A 1 100 ? -7.059 -5.333 22.609 1.00 64.00 100 ARG A O 1
ATOM 814 N N . GLY A 1 101 ? -8.670 -5.492 21.047 1.00 60.00 101 GLY A N 1
ATOM 815 C CA . GLY A 1 101 ? -9.819 -5.286 21.943 1.00 60.00 101 GLY A CA 1
ATOM 816 C C . GLY A 1 101 ? -10.272 -3.833 22.146 1.00 60.00 101 GLY A C 1
ATOM 817 O O . GLY A 1 101 ? -11.268 -3.603 22.827 1.00 60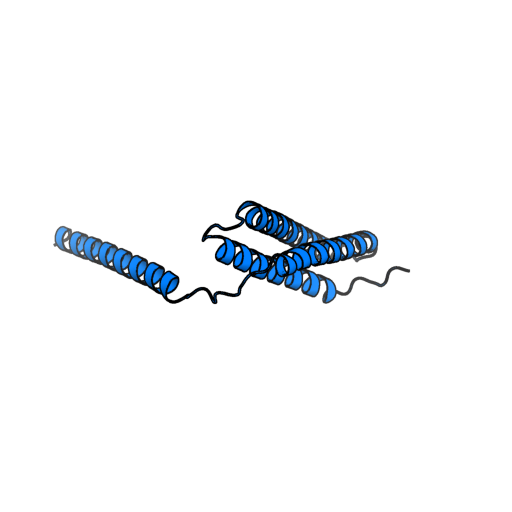.00 101 GLY A O 1
ATOM 818 N N . ALA A 1 102 ? -9.602 -2.845 21.549 1.00 59.38 102 ALA A N 1
ATOM 819 C CA . ALA A 1 102 ? -10.018 -1.448 21.633 1.00 59.38 102 ALA A CA 1
ATOM 820 C C . ALA A 1 102 ? -10.982 -1.068 20.484 1.00 59.38 102 ALA A C 1
ATOM 822 O O . ALA A 1 102 ? -10.836 -1.531 19.350 1.00 59.38 102 ALA A O 1
ATOM 823 N N . LYS A 1 103 ? -11.933 -0.153 20.749 1.00 58.38 103 LYS A N 1
ATOM 824 C CA . LYS A 1 103 ? -12.873 0.408 19.751 1.00 58.38 103 LYS A CA 1
ATOM 825 C C . LYS A 1 103 ? -12.250 0.871 18.409 1.00 58.38 103 LYS A C 1
ATOM 827 O O . LYS A 1 103 ? -12.945 0.722 17.411 1.00 58.38 103 LYS A O 1
ATOM 832 N N . PRO A 1 104 ? -10.995 1.371 18.305 1.00 64.69 104 PRO A N 1
ATOM 833 C CA . PRO A 1 104 ? -10.423 1.752 17.004 1.00 64.69 104 PRO A CA 1
ATOM 834 C C . PRO A 1 104 ? -9.975 0.581 16.104 1.00 64.69 104 PRO A C 1
ATOM 836 O O . PRO A 1 104 ? -9.455 0.819 15.017 1.00 64.69 104 PRO A O 1
ATOM 839 N N . THR A 1 105 ? -10.149 -0.684 16.501 1.00 71.56 105 THR A N 1
ATOM 840 C CA . THR A 1 105 ? -9.732 -1.847 15.684 1.00 71.56 105 THR A CA 1
ATOM 841 C C . THR A 1 105 ? -10.461 -1.950 14.340 1.00 71.56 105 THR A C 1
ATOM 843 O O . THR A 1 105 ? -9.841 -2.338 13.349 1.00 71.56 105 THR A O 1
ATOM 846 N N . ALA A 1 106 ? -11.737 -1.560 14.271 1.00 73.44 106 ALA A N 1
ATOM 847 C CA . ALA A 1 106 ? -12.492 -1.530 13.016 1.00 73.44 106 ALA A CA 1
ATOM 848 C C . ALA A 1 106 ? -11.931 -0.483 12.035 1.00 73.44 106 ALA A C 1
ATOM 850 O O . ALA A 1 106 ? -11.681 -0.801 10.872 1.00 73.44 106 ALA A O 1
ATOM 851 N N . ASP A 1 107 ? -11.634 0.726 12.521 1.00 77.00 107 ASP A N 1
ATOM 852 C CA . ASP A 1 107 ? -11.049 1.805 11.712 1.00 77.00 107 ASP A CA 1
ATOM 853 C C . ASP A 1 107 ? -9.663 1.415 11.173 1.00 77.00 107 ASP A C 1
ATOM 855 O O . ASP A 1 107 ? -9.335 1.657 10.010 1.00 77.00 107 ASP A O 1
ATOM 859 N N . LEU A 1 108 ? -8.848 0.757 12.005 1.00 79.25 108 LEU A N 1
ATOM 860 C CA . LEU A 1 108 ? -7.531 0.251 11.608 1.00 79.25 108 LEU A CA 1
ATOM 861 C C . LEU A 1 108 ? -7.633 -0.864 10.561 1.00 79.25 108 LEU A C 1
ATOM 863 O O . LEU A 1 108 ? -6.824 -0.912 9.634 1.00 79.25 108 LEU A O 1
ATOM 867 N N . TYR A 1 109 ? -8.637 -1.734 10.665 1.00 79.12 109 TYR A N 1
ATOM 868 C CA . TYR A 1 109 ? -8.880 -2.762 9.657 1.00 79.12 109 TYR A CA 1
ATOM 869 C C . TYR A 1 109 ? -9.339 -2.158 8.326 1.00 79.12 109 TYR A C 1
ATOM 871 O O . TYR A 1 109 ? -8.827 -2.526 7.270 1.00 79.12 109 TYR A O 1
ATOM 879 N N . GLN A 1 110 ? -10.235 -1.169 8.363 1.00 79.94 110 GLN A N 1
ATOM 880 C CA . GLN A 1 110 ? -10.660 -0.445 7.167 1.00 79.94 110 GLN A CA 1
ATOM 881 C C . GLN A 1 110 ? -9.487 0.286 6.499 1.00 79.94 110 GLN A C 1
ATOM 883 O O . GLN A 1 110 ? -9.366 0.282 5.273 1.00 79.94 110 GLN A O 1
ATOM 888 N N . LYS A 1 111 ? -8.570 0.843 7.297 1.00 84.06 111 LYS A N 1
ATOM 889 C CA . LYS A 1 111 ? -7.308 1.398 6.799 1.00 84.06 111 LYS A CA 1
ATOM 890 C C . LYS A 1 111 ? -6.458 0.335 6.092 1.00 84.06 111 LYS A C 1
ATOM 892 O O . LYS A 1 111 ? -5.940 0.615 5.016 1.00 84.06 111 LYS A O 1
ATOM 897 N N . CYS A 1 112 ? -6.360 -0.882 6.637 1.00 84.00 112 CYS A N 1
ATOM 898 C CA . CYS A 1 112 ? -5.660 -1.992 5.976 1.00 84.00 112 CYS A CA 1
ATOM 899 C C . CYS A 1 112 ? -6.298 -2.356 4.624 1.00 84.00 112 CYS A C 1
ATOM 901 O O . CYS A 1 112 ? -5.571 -2.528 3.650 1.00 84.00 112 CYS A O 1
ATOM 903 N N . ILE A 1 113 ? -7.636 -2.411 4.536 1.00 83.50 113 ILE A N 1
ATOM 904 C CA . ILE A 1 113 ? -8.351 -2.667 3.269 1.00 83.50 113 ILE A CA 1
ATOM 905 C C . ILE A 1 113 ? -7.988 -1.612 2.217 1.00 83.50 113 ILE A C 1
ATOM 907 O O . ILE A 1 113 ? -7.662 -1.954 1.081 1.00 83.50 113 ILE A O 1
ATOM 911 N N . LEU A 1 114 ? -8.040 -0.330 2.588 1.00 85.44 114 LEU A N 1
ATOM 912 C CA . LEU A 1 114 ? -7.779 0.775 1.662 1.00 85.44 114 LEU A CA 1
ATOM 913 C C . LEU A 1 114 ? -6.336 0.762 1.146 1.00 85.44 114 LEU A C 1
ATOM 915 O O . LEU A 1 114 ? -6.123 0.894 -0.058 1.00 85.44 114 LEU A O 1
ATOM 919 N N . LEU A 1 115 ? -5.364 0.564 2.039 1.00 85.69 115 LEU A N 1
ATOM 920 C CA . LEU A 1 115 ? -3.944 0.485 1.682 1.00 85.69 115 LEU A CA 1
ATOM 921 C C . LEU A 1 115 ? -3.650 -0.741 0.810 1.00 85.69 115 LEU A C 1
ATOM 923 O O . LEU A 1 115 ? -2.940 -0.639 -0.186 1.00 85.69 115 LEU A O 1
ATOM 927 N N . TYR A 1 116 ? -4.260 -1.889 1.116 1.00 83.44 116 TYR A N 1
ATOM 928 C CA . TYR A 1 116 ? -4.158 -3.069 0.259 1.00 83.44 116 TYR A CA 1
ATOM 929 C C . TYR A 1 116 ? -4.729 -2.815 -1.142 1.00 83.44 116 TYR A C 1
ATOM 931 O O . TYR A 1 116 ? -4.087 -3.159 -2.133 1.00 83.44 116 TYR A O 1
A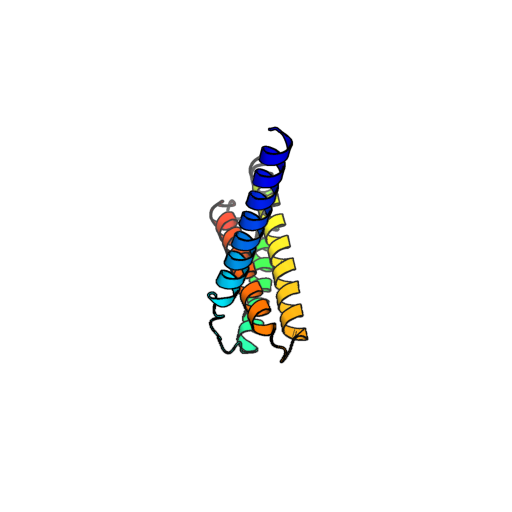TOM 939 N N . GLY A 1 117 ? -5.903 -2.182 -1.237 1.00 79.69 117 GLY A N 1
ATOM 940 C CA . GLY A 1 117 ? -6.519 -1.837 -2.519 1.00 79.69 117 GLY A CA 1
ATOM 941 C C . GLY A 1 117 ? -5.636 -0.922 -3.370 1.00 79.69 117 GLY A C 1
ATOM 942 O O . GLY A 1 117 ? -5.483 -1.161 -4.567 1.00 79.69 117 GLY A O 1
ATOM 943 N N . ARG A 1 118 ? -4.994 0.078 -2.751 1.00 83.75 118 ARG A N 1
ATOM 944 C CA . ARG A 1 118 ? -4.024 0.950 -3.431 1.00 83.75 118 ARG A CA 1
ATOM 945 C C . ARG A 1 118 ? -2.798 0.187 -3.913 1.00 83.75 118 ARG A C 1
ATOM 947 O O . ARG A 1 118 ? -2.489 0.241 -5.099 1.00 83.75 118 ARG A O 1
ATOM 954 N N . ALA A 1 119 ? -2.156 -0.579 -3.032 1.00 82.19 119 ALA A N 1
ATOM 955 C CA . ALA A 1 119 ? -0.986 -1.379 -3.382 1.00 82.19 119 ALA A CA 1
ATOM 956 C C . ALA A 1 119 ? -1.285 -2.379 -4.517 1.00 82.19 119 ALA A C 1
ATOM 958 O O . ALA A 1 119 ? -0.479 -2.555 -5.432 1.00 82.19 119 ALA A O 1
ATOM 959 N N . SER A 1 120 ? -2.467 -3.004 -4.503 1.00 80.75 120 SER A N 1
ATOM 960 C CA . SER A 1 120 ? -2.913 -3.876 -5.594 1.00 80.75 120 SER A CA 1
ATOM 961 C C . SER A 1 120 ? -3.069 -3.108 -6.906 1.00 80.75 120 SER A C 1
ATOM 963 O O . SER A 1 120 ? -2.580 -3.570 -7.930 1.00 80.75 120 SER A O 1
ATOM 965 N N . GLY A 1 121 ? -3.678 -1.919 -6.877 1.00 79.94 121 GLY A N 1
ATOM 966 C CA . GLY A 1 121 ? -3.828 -1.081 -8.068 1.00 79.94 121 GLY A CA 1
ATOM 967 C C . GLY A 1 121 ? -2.487 -0.690 -8.697 1.00 79.94 121 GLY A C 1
ATOM 968 O O . GLY A 1 121 ? -2.343 -0.744 -9.916 1.00 79.94 121 GLY A O 1
ATOM 969 N N . VAL A 1 122 ? -1.474 -0.381 -7.881 1.00 82.81 122 VAL A N 1
ATOM 970 C CA . VAL A 1 122 ? -0.114 -0.112 -8.382 1.00 82.81 122 VAL A CA 1
ATOM 971 C C . VAL A 1 122 ? 0.520 -1.382 -8.966 1.00 82.81 122 VAL A C 1
ATOM 973 O O . VAL A 1 122 ? 1.173 -1.318 -10.006 1.00 82.81 122 VAL A O 1
ATOM 976 N N . CYS A 1 123 ? 0.296 -2.558 -8.364 1.00 80.50 123 CYS A N 1
ATOM 977 C CA . CYS A 1 123 ? 0.739 -3.828 -8.955 1.00 80.50 123 CYS A CA 1
ATOM 978 C C . CYS A 1 123 ? 0.111 -4.074 -10.334 1.00 80.50 123 CYS A C 1
ATOM 980 O O . CYS A 1 123 ? 0.808 -4.534 -11.239 1.00 80.50 123 CYS A O 1
ATOM 982 N N . ASP A 1 124 ? -1.179 -3.779 -10.490 1.00 80.06 124 ASP A N 1
ATOM 983 C CA . ASP A 1 124 ? -1.895 -3.945 -11.756 1.00 80.06 124 ASP A CA 1
ATOM 984 C C . ASP A 1 124 ? -1.402 -2.943 -12.809 1.00 80.06 124 ASP A C 1
ATOM 986 O O . ASP A 1 124 ? -1.226 -3.315 -13.969 1.00 80.06 124 ASP A O 1
ATOM 990 N N . ALA A 1 125 ? -1.080 -1.709 -12.406 1.00 81.50 125 ALA A N 1
ATOM 991 C CA . ALA A 1 125 ? -0.451 -0.716 -13.278 1.00 81.50 125 ALA A CA 1
ATOM 992 C C . ALA A 1 125 ? 0.918 -1.195 -13.791 1.00 81.50 125 ALA A C 1
ATOM 994 O O . ALA A 1 125 ? 1.178 -1.147 -14.992 1.00 81.50 125 ALA A O 1
ATOM 995 N N . ILE A 1 126 ? 1.759 -1.747 -12.907 1.00 80.19 126 ILE A N 1
ATOM 996 C CA . ILE A 1 126 ? 3.053 -2.323 -13.304 1.00 80.19 126 ILE A CA 1
ATOM 997 C C . ILE A 1 126 ? 2.870 -3.556 -14.204 1.00 80.19 126 ILE A C 1
ATOM 999 O O . ILE A 1 126 ? 3.711 -3.818 -15.054 1.00 80.19 126 ILE A O 1
ATOM 1003 N N . ALA A 1 127 ? 1.806 -4.341 -14.023 1.00 74.50 127 ALA A N 1
ATOM 1004 C CA . ALA A 1 127 ? 1.532 -5.501 -14.871 1.00 74.50 127 ALA A CA 1
ATOM 1005 C C . ALA A 1 127 ? 1.013 -5.111 -16.267 1.00 74.50 127 ALA A C 1
ATOM 1007 O O . ALA A 1 127 ? 1.318 -5.799 -17.242 1.00 74.50 127 ALA A O 1
ATOM 1008 N N . ALA A 1 128 ? 0.232 -4.030 -16.358 1.00 71.69 128 ALA A N 1
ATOM 1009 C CA . ALA A 1 128 ? -0.276 -3.485 -17.615 1.00 71.69 128 ALA A CA 1
ATOM 1010 C C . ALA A 1 128 ? 0.842 -2.862 -18.463 1.00 71.69 128 ALA A C 1
ATOM 1012 O O . ALA A 1 128 ? 0.836 -2.983 -19.689 1.00 71.69 128 ALA A O 1
ATOM 1013 N N . GLU A 1 129 ? 1.829 -2.248 -17.811 1.00 64.56 129 GLU A N 1
ATOM 1014 C CA . GLU A 1 129 ? 3.094 -1.873 -18.430 1.00 64.56 129 GLU A CA 1
ATOM 1015 C C . GLU A 1 129 ? 3.943 -3.146 -18.619 1.00 64.56 129 GLU A C 1
ATOM 1017 O O . GLU A 1 129 ? 4.698 -3.586 -17.755 1.00 64.56 129 GLU A O 1
ATOM 1022 N N . THR A 1 130 ? 3.752 -3.838 -19.743 1.00 61.16 130 THR A N 1
ATOM 1023 C CA . THR A 1 130 ? 4.438 -5.107 -20.011 1.00 61.16 130 THR A CA 1
ATOM 1024 C C . THR A 1 130 ? 5.958 -4.929 -20.068 1.00 61.16 130 THR A C 1
ATOM 1026 O O . THR A 1 130 ? 6.502 -4.453 -21.064 1.00 61.16 130 THR A O 1
ATOM 1029 N N . LEU A 1 131 ? 6.662 -5.396 -19.035 1.00 60.72 131 LEU A N 1
ATOM 1030 C CA . LEU A 1 131 ? 8.109 -5.622 -19.075 1.00 60.72 131 LEU A CA 1
ATOM 1031 C C . LEU A 1 131 ? 8.439 -6.787 -20.025 1.00 60.72 131 LEU A C 1
ATOM 1033 O O . LEU A 1 131 ? 7.721 -7.794 -20.022 1.00 60.72 131 LEU A O 1
ATOM 1037 N N . PRO A 1 132 ? 9.544 -6.719 -20.792 1.00 58.00 132 PRO A N 1
ATOM 1038 C CA . PRO A 1 132 ? 9.950 -7.826 -21.649 1.00 58.00 132 PRO A CA 1
ATOM 1039 C C . PRO A 1 132 ? 10.176 -9.106 -20.820 1.00 58.00 132 PRO A C 1
ATOM 1041 O O . PRO A 1 132 ? 10.6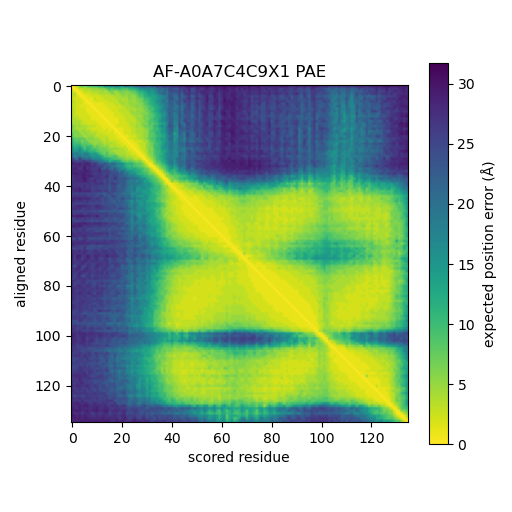85 -9.031 -19.692 1.00 58.00 132 PRO A O 1
ATOM 1044 N N . PRO A 1 133 ? 9.808 -10.295 -21.342 1.00 57.03 133 PRO A N 1
ATOM 1045 C CA . PRO A 1 133 ? 10.068 -11.550 -20.651 1.00 57.03 133 PRO A CA 1
ATOM 1046 C C . PRO A 1 133 ? 11.579 -11.711 -20.440 1.00 57.03 133 PRO A C 1
ATOM 1048 O O . PRO A 1 133 ? 12.368 -11.574 -21.376 1.00 57.03 133 PRO A O 1
ATOM 1051 N N . GLY A 1 134 ? 11.982 -11.972 -19.192 1.00 55.03 134 GLY A N 1
ATOM 1052 C CA . GLY A 1 134 ? 13.363 -12.341 -18.883 1.00 55.03 134 GLY A CA 1
ATOM 1053 C C . GLY A 1 134 ? 13.699 -13.651 -19.593 1.00 55.03 134 GLY A C 1
ATOM 1054 O O . GLY A 1 134 ? 12.917 -14.596 -19.489 1.00 55.03 134 GLY A O 1
ATOM 1055 N N . ARG A 1 135 ? 14.800 -13.659 -20.351 1.00 44.31 135 ARG A N 1
ATOM 1056 C CA . ARG A 1 135 ? 15.341 -14.864 -20.993 1.00 44.31 135 ARG A CA 1
ATOM 1057 C C . ARG A 1 135 ? 15.849 -15.859 -19.960 1.00 44.31 135 ARG A C 1
ATOM 1059 O O . ARG A 1 135 ? 16.398 -15.392 -18.937 1.00 44.31 135 ARG A O 1
#

Organism: NCBI:txid2052148

pLDDT: mean 78.2, std 12.21, range [44.31, 91.81]

Secondary structure (DSSP, 8-state):
-HHHHHHHHHHHHHHHHHHHHHHHHHHHHHS--------HHHHHHHHHHHHHHHHHHHHHHHHGGGS-HHHHHHHHHHHHHHHHHHHHHHHHHHHHHHTTTSTTHHHHHHHHHHHHHHHHHHHHHHHHS-PPPP-

Nearest PDB structures (foldseek):
  4r32-assembly1_A  TM=7.850E-01  e=3.343E-01  Homo sapiens
  6bz3-assembly1_C  TM=6.224E-01  e=2.499E-01  Mus musculus
  1ow6-assembly1_A-2  TM=6.282E-01  e=3.756E-01  Homo sapiens
  1k04-assembly1_A-2  TM=6.327E-01  e=4.740E-01  Homo sapiens
  1k05-assembly1_A  TM=5.655E-01  e=2.976E-01  Homo sapiens